Protein AF-A0A956VXS8-F1 (afdb_monomer_lite)

Foldseek 3Di:
DDDDDDPDDPPFDWDDDPNFIKGFDPPQPDDPVLLNVLVVQLVVLVVVCVVPVCSCVVCVVSPVVSVVNNVRMDTDDPPDDDDDPVVVVVVVVVVVVVVVVVVVVVVVVVVVVVVVDDPVVVVVVVVVVVVVVVVVVVVVVVVVVVVVD

pLDDT: mean 85.08, std 15.89, range [29.58, 97.88]

Sequence (149 aa):
MEPRPRSVGIRGRVQTDDGLMWKRRRSATATAEEFVDARTLFIQIHRDAEWNPWVLDDRAPEIERAMAVMRQWQRAEPGFHLRQLDEVTAEWAQEDEARAAQIAEERQARERRKADYDPGLEQSRLVLLELEGWLAMEQFQRQGLVDET

Secondary structure (DSSP, 8-state):
-PPPP------PPEEEETTEEEEE-TT--S-HHHHHHHHHHHHHHHHHHHH-TTHHHHTHHHHHHHHHHHTTEEE--TT--PPPHHHHHHHHHHHHHHHHHHHHHHHHHHHHHHHT--HHHHHHHHHHHHHHHHHHHHHHHHHHHHHT-

Structure (mmCIF, N/CA/C/O backbone):
data_AF-A0A956VXS8-F1
#
_entry.id   AF-A0A956VXS8-F1
#
loop_
_atom_site.group_PDB
_atom_site.id
_atom_site.type_symbol
_atom_site.label_atom_id
_atom_site.label_alt_id
_atom_site.label_comp_id
_atom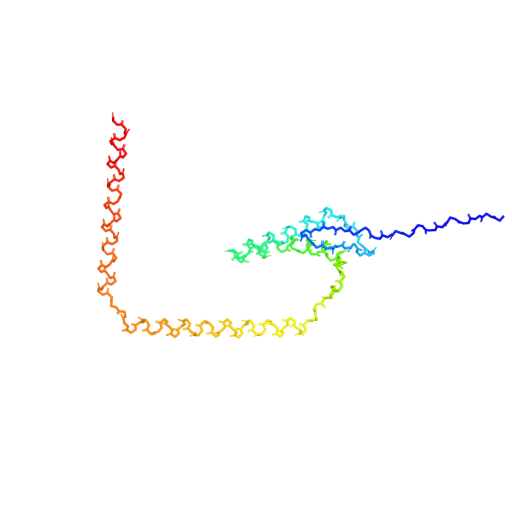_site.label_asym_id
_atom_site.label_entity_id
_atom_site.label_seq_id
_atom_site.pdbx_PDB_ins_code
_atom_site.Cartn_x
_atom_site.Cartn_y
_atom_site.Cartn_z
_atom_site.occupancy
_atom_site.B_iso_or_equiv
_atom_site.auth_seq_id
_atom_site.auth_comp_id
_atom_site.auth_asym_id
_atom_site.auth_atom_id
_atom_site.pdbx_PDB_model_num
ATOM 1 N N . MET A 1 1 ? 40.294 -0.311 -54.512 1.00 38.12 1 MET A N 1
ATOM 2 C CA . MET A 1 1 ? 40.333 -0.785 -53.112 1.00 38.12 1 MET A CA 1
ATOM 3 C C . MET A 1 1 ? 39.499 0.202 -52.306 1.00 38.12 1 MET A C 1
ATOM 5 O O . MET A 1 1 ? 40.021 1.196 -51.826 1.00 38.12 1 MET A O 1
ATOM 9 N N . GLU A 1 2 ? 38.178 0.025 -52.313 1.00 29.58 2 GLU A N 1
ATOM 10 C CA . GLU A 1 2 ? 37.249 0.946 -51.647 1.00 29.58 2 GLU A CA 1
ATOM 11 C C . GLU A 1 2 ? 37.179 0.632 -50.145 1.00 29.58 2 GLU A C 1
ATOM 13 O O . GLU A 1 2 ? 37.033 -0.540 -49.774 1.00 29.58 2 GLU A O 1
ATOM 18 N N . PRO A 1 3 ? 37.295 1.633 -49.256 1.00 38.34 3 PRO A N 1
ATOM 19 C CA . PRO A 1 3 ? 37.156 1.404 -47.828 1.00 38.34 3 PRO A CA 1
ATOM 20 C C . PRO A 1 3 ? 35.683 1.161 -47.473 1.00 38.34 3 PRO A C 1
ATOM 22 O O . PRO A 1 3 ? 34.820 2.012 -47.678 1.00 38.34 3 PRO A O 1
ATOM 25 N N . ARG A 1 4 ? 35.407 -0.021 -46.910 1.00 32.66 4 ARG A N 1
ATOM 26 C CA . ARG A 1 4 ? 34.095 -0.404 -46.369 1.00 32.66 4 ARG A CA 1
ATOM 27 C C . ARG A 1 4 ? 33.650 0.578 -45.270 1.00 32.66 4 ARG A C 1
ATOM 29 O O . ARG A 1 4 ? 34.477 0.941 -44.426 1.00 32.66 4 ARG A O 1
ATOM 36 N N . PRO A 1 5 ? 32.360 0.954 -45.203 1.00 37.44 5 PRO A N 1
ATOM 37 C CA . PRO A 1 5 ? 31.852 1.786 -44.121 1.00 37.44 5 PRO A CA 1
ATOM 38 C C . PRO A 1 5 ? 31.946 1.032 -42.790 1.00 37.44 5 PRO A C 1
ATOM 40 O O . PRO A 1 5 ? 31.468 -0.095 -42.649 1.00 37.44 5 PRO A O 1
ATOM 43 N N . ARG A 1 6 ? 32.589 1.666 -41.805 1.00 33.50 6 ARG A N 1
ATOM 44 C CA . ARG A 1 6 ? 32.644 1.191 -40.420 1.00 33.50 6 ARG A CA 1
ATOM 45 C C . ARG A 1 6 ? 31.220 1.166 -39.869 1.00 33.50 6 ARG A C 1
ATOM 47 O O . ARG A 1 6 ? 30.593 2.211 -39.718 1.00 33.50 6 ARG A O 1
ATOM 54 N N . SER A 1 7 ? 30.720 -0.029 -39.575 1.00 34.91 7 SER A N 1
ATOM 55 C CA . SER A 1 7 ? 29.448 -0.240 -38.890 1.00 34.91 7 SER A CA 1
ATOM 56 C C . SER A 1 7 ? 29.424 0.535 -37.570 1.00 34.91 7 SER A C 1
ATOM 58 O O . SER A 1 7 ? 30.252 0.311 -36.685 1.00 34.91 7 SER A O 1
ATOM 60 N N . VAL A 1 8 ? 28.467 1.454 -37.468 1.00 37.66 8 VAL A N 1
ATOM 61 C CA . VAL A 1 8 ? 28.154 2.279 -36.301 1.00 37.66 8 VAL A CA 1
ATOM 62 C C . VAL A 1 8 ? 27.782 1.375 -35.125 1.00 37.66 8 VAL A C 1
ATOM 64 O O . VAL A 1 8 ? 26.738 0.727 -35.124 1.00 37.66 8 VAL A O 1
ATOM 67 N N . GLY A 1 9 ? 28.635 1.329 -34.102 1.00 34.69 9 GLY A N 1
ATOM 68 C CA . GLY A 1 9 ? 28.290 0.730 -32.818 1.00 34.69 9 GLY A CA 1
ATOM 69 C C . GLY A 1 9 ? 27.323 1.644 -32.072 1.00 34.69 9 GLY A C 1
ATOM 70 O O . GLY A 1 9 ? 27.747 2.624 -31.463 1.00 34.69 9 GLY A O 1
ATOM 71 N N . ILE A 1 10 ? 26.027 1.335 -32.111 1.00 41.00 10 ILE A N 1
ATOM 72 C CA . ILE A 1 10 ? 25.012 1.996 -31.285 1.00 41.00 10 ILE A CA 1
ATOM 73 C C . ILE A 1 10 ? 25.337 1.682 -29.815 1.00 41.00 10 ILE A C 1
ATOM 75 O O . ILE A 1 10 ? 24.987 0.622 -29.293 1.00 41.00 10 ILE A O 1
ATOM 79 N N . ARG A 1 11 ? 26.035 2.592 -29.122 1.00 46.47 11 ARG A N 1
ATOM 80 C CA . ARG A 1 11 ? 26.052 2.616 -27.653 1.00 46.47 11 ARG A CA 1
ATOM 81 C C . ARG A 1 11 ? 24.600 2.801 -27.212 1.00 46.47 11 ARG A C 1
ATOM 83 O O . ARG A 1 11 ? 24.036 3.871 -27.409 1.00 46.47 11 ARG A O 1
ATOM 90 N N . GLY A 1 12 ? 23.980 1.738 -26.692 1.00 56.16 12 GLY A N 1
ATOM 91 C CA . GLY A 1 12 ? 22.590 1.768 -26.232 1.00 56.16 12 GLY A CA 1
ATOM 92 C C . GLY A 1 12 ? 22.374 2.931 -25.266 1.00 56.16 12 GLY A C 1
ATOM 93 O O . GLY A 1 12 ? 23.052 2.998 -24.241 1.00 56.16 12 GLY A O 1
ATOM 94 N N . ARG A 1 13 ? 21.484 3.855 -25.642 1.00 65.81 13 ARG A N 1
ATOM 95 C CA . ARG A 1 13 ? 21.158 5.074 -24.897 1.00 65.81 13 ARG A CA 1
ATOM 96 C C . ARG A 1 13 ? 20.628 4.670 -23.515 1.00 65.81 13 ARG A C 1
ATOM 98 O O . AR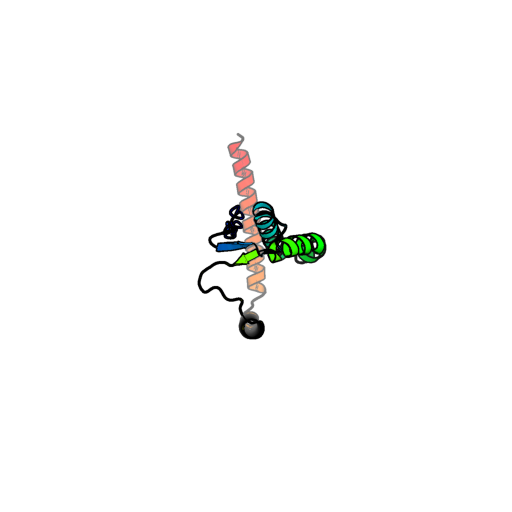G A 1 13 ? 19.670 3.904 -23.433 1.00 65.81 13 ARG A O 1
ATOM 105 N N . VAL A 1 14 ? 21.312 5.109 -22.461 1.00 75.56 14 VAL A N 1
ATOM 106 C CA . VAL A 1 14 ? 20.865 4.948 -21.070 1.00 75.56 14 VAL A CA 1
ATOM 107 C C . VAL A 1 14 ? 19.818 6.027 -20.805 1.00 75.56 14 VAL A C 1
ATOM 109 O O . VAL A 1 14 ? 20.019 7.173 -21.201 1.00 75.56 14 VAL A O 1
ATOM 112 N N . GLN A 1 15 ? 18.704 5.641 -20.196 1.00 78.88 15 GLN A N 1
ATOM 113 C CA . GLN A 1 15 ? 17.600 6.508 -19.797 1.00 78.88 15 GLN A CA 1
ATOM 114 C C . GLN A 1 15 ? 17.564 6.573 -18.269 1.00 78.88 15 GLN A C 1
ATOM 116 O O . GLN A 1 15 ? 17.773 5.552 -17.616 1.00 78.88 15 GLN A O 1
ATOM 121 N N . THR A 1 16 ? 17.277 7.746 -17.712 1.00 81.44 16 THR A N 1
ATOM 122 C CA . THR A 1 16 ? 17.007 7.898 -16.277 1.00 81.44 16 THR A CA 1
ATOM 123 C C . THR A 1 16 ? 15.502 7.996 -16.068 1.00 81.44 16 THR A C 1
ATOM 125 O O . THR A 1 16 ? 14.842 8.757 -16.775 1.00 81.44 16 THR A O 1
ATOM 128 N N . ASP A 1 17 ? 14.980 7.227 -15.120 1.00 81.31 17 ASP A N 1
ATOM 129 C CA . ASP A 1 17 ? 13.590 7.280 -14.665 1.00 81.31 17 ASP A CA 1
ATOM 130 C C . ASP A 1 17 ? 13.576 7.080 -13.147 1.00 81.31 17 ASP A C 1
ATOM 132 O O . ASP A 1 17 ? 14.188 6.128 -12.661 1.00 81.31 17 ASP A O 1
ATOM 136 N N . ASP A 1 18 ? 12.922 7.984 -12.410 1.00 79.06 18 ASP A N 1
ATOM 137 C CA . ASP A 1 18 ? 12.747 7.883 -10.950 1.00 79.06 18 ASP A CA 1
ATOM 138 C C . ASP A 1 18 ? 14.072 7.708 -10.169 1.00 79.06 18 ASP A C 1
ATOM 140 O O . ASP A 1 18 ? 14.204 6.893 -9.260 1.00 79.06 18 ASP A O 1
ATOM 144 N N . GLY A 1 19 ? 15.119 8.422 -10.600 1.00 81.31 19 GLY A N 1
ATOM 145 C CA . GLY A 1 19 ? 16.469 8.330 -10.025 1.00 81.31 19 GLY A CA 1
ATOM 146 C C . GLY A 1 19 ? 17.265 7.077 -10.418 1.00 81.31 19 GLY A C 1
ATOM 147 O O . GLY A 1 19 ? 18.449 6.991 -10.099 1.00 81.31 19 GLY A O 1
ATOM 148 N N . LEU A 1 20 ? 16.661 6.144 -11.156 1.00 84.94 20 LEU A N 1
ATOM 149 C CA . LEU A 1 20 ? 17.270 4.882 -11.569 1.00 84.94 20 LEU A CA 1
ATOM 150 C C . LEU A 1 20 ? 17.774 4.949 -13.011 1.00 84.94 20 LEU A C 1
ATOM 152 O O . LEU A 1 20 ? 17.167 5.581 -13.881 1.00 84.94 20 LEU A O 1
ATOM 156 N N . MET A 1 21 ? 18.869 4.239 -13.291 1.00 87.38 21 MET A N 1
ATOM 157 C CA . MET A 1 21 ? 19.411 4.121 -14.647 1.00 87.38 21 MET A CA 1
ATOM 158 C C . MET A 1 21 ? 18.896 2.866 -15.346 1.00 87.38 21 MET A C 1
ATOM 160 O O . MET A 1 21 ? 19.060 1.747 -14.857 1.00 87.38 21 MET A O 1
ATOM 164 N N . TRP A 1 22 ? 18.367 3.047 -16.550 1.00 88.19 22 TRP A N 1
ATOM 165 C CA . TRP A 1 22 ? 17.795 1.995 -17.377 1.00 88.19 22 TRP A CA 1
ATOM 166 C C . TRP A 1 22 ? 18.455 1.945 -18.745 1.00 88.19 22 TRP A C 1
ATOM 168 O O . TRP A 1 22 ? 18.800 2.956 -19.354 1.00 88.19 22 TRP A O 1
ATOM 178 N N . LYS A 1 23 ? 18.615 0.738 -19.272 1.00 90.12 23 LYS A N 1
ATOM 179 C CA . LYS A 1 23 ? 19.142 0.496 -20.608 1.00 90.12 23 LYS A CA 1
ATOM 180 C C . LYS A 1 23 ? 18.222 -0.449 -21.354 1.00 90.12 23 LYS A C 1
ATOM 182 O O . LYS A 1 23 ? 17.805 -1.480 -20.829 1.00 90.12 23 LYS A O 1
ATOM 187 N N . ARG A 1 24 ? 17.960 -0.123 -22.616 1.00 90.88 24 ARG A N 1
ATOM 188 C CA . ARG A 1 24 ? 17.239 -1.011 -23.531 1.00 90.88 24 ARG A CA 1
ATOM 189 C C . ARG A 1 24 ? 18.020 -2.295 -23.755 1.00 90.88 24 ARG A C 1
ATOM 191 O O . ARG A 1 24 ? 19.226 -2.263 -24.028 1.00 90.88 24 ARG A O 1
ATOM 198 N N . ARG A 1 25 ? 17.324 -3.428 -23.705 1.00 88.81 25 ARG A N 1
ATOM 199 C CA . ARG A 1 25 ? 17.854 -4.695 -24.210 1.00 88.81 25 ARG A CA 1
ATOM 200 C C . ARG A 1 25 ? 18.004 -4.610 -25.728 1.00 88.81 25 ARG A C 1
ATOM 202 O O . ARG A 1 25 ? 17.338 -3.825 -26.397 1.00 88.81 25 ARG A O 1
ATOM 209 N N . ARG A 1 26 ? 18.885 -5.438 -26.293 1.00 83.50 26 ARG A N 1
ATOM 210 C CA . ARG A 1 26 ? 19.176 -5.421 -27.740 1.00 83.50 26 ARG A CA 1
ATOM 211 C C . ARG A 1 26 ? 17.957 -5.747 -28.610 1.00 83.50 26 ARG A C 1
ATOM 213 O O . ARG A 1 26 ? 17.891 -5.273 -29.733 1.00 83.50 26 ARG A O 1
ATOM 220 N N . SER A 1 27 ? 17.013 -6.526 -28.087 1.00 84.75 27 SER A N 1
ATOM 221 C CA . SER A 1 27 ? 15.767 -6.916 -28.756 1.00 84.75 27 SER A CA 1
ATOM 222 C C . SER A 1 27 ? 14.575 -6.012 -28.417 1.00 84.75 27 SER A C 1
ATOM 224 O O . SER A 1 27 ? 13.446 -6.361 -28.742 1.00 84.75 27 SER A O 1
ATOM 226 N N . ALA A 1 28 ? 14.793 -4.892 -27.720 1.00 87.12 28 ALA A N 1
ATOM 227 C CA . ALA A 1 28 ? 13.715 -4.010 -27.289 1.00 87.12 28 ALA A CA 1
ATOM 228 C C . ALA A 1 28 ? 13.108 -3.254 -28.475 1.00 87.12 28 ALA A C 1
ATOM 230 O O . ALA A 1 28 ? 13.803 -2.472 -29.128 1.00 87.12 28 ALA A O 1
ATOM 231 N N . THR A 1 29 ? 11.811 -3.416 -28.702 1.00 89.81 29 THR A N 1
ATOM 232 C CA . THR A 1 29 ? 11.036 -2.646 -29.681 1.00 89.81 29 THR A CA 1
ATOM 233 C C . THR A 1 29 ? 10.437 -1.382 -29.068 1.00 89.81 29 THR A C 1
ATOM 235 O O . THR A 1 29 ? 10.326 -0.382 -29.769 1.00 89.81 29 THR A O 1
ATOM 238 N N . ALA A 1 30 ? 10.144 -1.394 -27.766 1.00 87.62 30 ALA A N 1
ATOM 239 C CA . ALA A 1 30 ? 9.518 -0.290 -27.053 1.00 87.62 30 ALA A CA 1
ATOM 240 C C . ALA A 1 30 ? 10.441 0.928 -26.888 1.00 87.62 30 ALA A C 1
ATOM 242 O O . ALA A 1 30 ? 1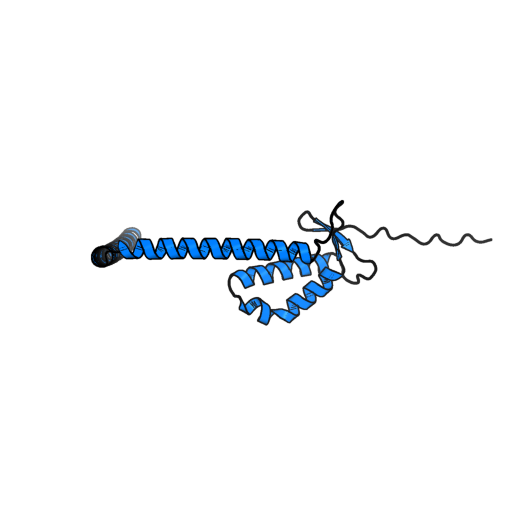1.662 0.807 -26.697 1.00 87.62 30 ALA A O 1
ATOM 243 N N . THR A 1 31 ? 9.842 2.110 -26.957 1.00 90.44 31 THR A N 1
ATOM 244 C CA . THR A 1 31 ? 10.480 3.410 -26.753 1.00 90.44 31 THR A CA 1
ATOM 245 C C . THR A 1 31 ? 10.676 3.719 -25.264 1.00 90.44 31 THR A C 1
ATOM 247 O O . THR A 1 31 ? 10.226 2.983 -24.388 1.00 90.44 31 THR A O 1
ATOM 250 N N . ALA A 1 32 ? 11.436 4.781 -24.971 1.00 87.56 32 ALA A N 1
ATOM 251 C CA . ALA A 1 32 ? 11.678 5.220 -23.593 1.00 87.56 32 ALA A CA 1
ATOM 252 C C . ALA A 1 32 ? 10.409 5.768 -22.930 1.00 87.56 32 ALA A C 1
ATOM 254 O O . ALA A 1 32 ? 10.199 5.529 -21.749 1.00 87.56 32 ALA A O 1
ATOM 255 N N . GLU A 1 33 ? 9.575 6.464 -23.699 1.00 90.19 33 GLU A N 1
ATOM 256 C CA . GLU A 1 33 ? 8.290 7.003 -23.248 1.00 90.19 33 GLU A CA 1
ATOM 257 C C . GLU A 1 33 ? 7.327 5.865 -22.899 1.00 90.19 33 GLU A C 1
ATOM 259 O O . GLU A 1 33 ? 6.869 5.784 -21.767 1.00 90.19 33 GLU A O 1
ATOM 264 N N . GLU A 1 34 ? 7.181 4.880 -23.794 1.00 92.00 34 GLU A N 1
ATOM 265 C CA . GLU A 1 34 ? 6.370 3.680 -23.536 1.00 92.00 34 GLU A CA 1
ATOM 266 C C . GLU A 1 34 ? 6.831 2.912 -22.288 1.00 92.00 34 GLU A C 1
ATOM 268 O O . GLU A 1 34 ? 6.018 2.308 -21.592 1.00 92.00 34 GLU A O 1
ATOM 273 N N . PHE A 1 35 ? 8.136 2.914 -21.991 1.00 91.81 35 PHE A N 1
ATOM 274 C CA . PHE A 1 35 ? 8.663 2.306 -20.770 1.00 91.81 35 PHE A CA 1
ATOM 275 C C . PHE A 1 35 ? 8.265 3.065 -19.507 1.00 91.81 35 PHE A C 1
ATOM 277 O O . PHE A 1 35 ? 7.854 2.427 -18.536 1.00 91.81 35 PHE A O 1
ATOM 284 N N . VAL A 1 36 ? 8.392 4.394 -19.518 1.00 92.31 36 VAL A N 1
ATOM 285 C CA . VAL A 1 36 ? 7.987 5.244 -18.392 1.00 92.31 36 VAL A CA 1
ATOM 286 C C . VAL A 1 36 ? 6.487 5.093 -18.159 1.00 92.31 36 VAL A C 1
ATOM 288 O O . VAL A 1 36 ? 6.089 4.752 -17.049 1.00 92.31 36 VAL A O 1
ATOM 291 N N . ASP A 1 37 ? 5.674 5.195 -19.210 1.00 93.69 37 ASP A N 1
ATOM 292 C CA . ASP A 1 37 ? 4.220 5.043 -19.123 1.00 93.69 37 ASP A CA 1
ATOM 293 C C . ASP A 1 37 ? 3.820 3.668 -18.582 1.00 93.69 37 ASP A C 1
ATOM 295 O O . ASP A 1 37 ? 2.990 3.565 -17.676 1.00 93.69 37 ASP A O 1
ATOM 299 N N . ALA A 1 38 ? 4.446 2.596 -19.082 1.00 94.00 38 ALA A N 1
ATOM 300 C CA . ALA A 1 38 ? 4.208 1.243 -18.591 1.00 94.00 38 ALA A CA 1
ATOM 301 C C . ALA A 1 38 ? 4.567 1.098 -17.105 1.00 94.00 38 ALA A C 1
ATOM 303 O O . ALA A 1 38 ? 3.809 0.492 -16.348 1.00 94.00 38 ALA A O 1
ATOM 304 N N . ARG A 1 39 ? 5.703 1.658 -16.668 1.00 93.44 39 ARG A N 1
ATOM 305 C CA . ARG A 1 39 ? 6.131 1.592 -15.266 1.00 93.44 39 ARG A CA 1
ATOM 306 C C . ARG A 1 39 ? 5.215 2.416 -14.361 1.00 93.44 39 ARG A C 1
ATOM 308 O O . ARG A 1 39 ? 4.822 1.920 -13.306 1.00 93.44 39 ARG A O 1
ATOM 315 N N . THR A 1 40 ? 4.829 3.620 -14.774 1.00 95.06 40 THR A N 1
ATOM 316 C CA . THR A 1 40 ? 3.870 4.465 -14.051 1.00 95.06 40 THR A CA 1
ATOM 317 C C . THR A 1 40 ? 2.520 3.771 -13.913 1.00 95.06 40 THR A C 1
ATOM 319 O O . THR A 1 40 ? 1.980 3.705 -12.810 1.00 95.06 40 THR A O 1
ATOM 322 N N . LEU A 1 41 ? 2.005 3.185 -14.998 1.00 95.38 41 LEU A N 1
ATOM 323 C CA . LEU A 1 41 ? 0.759 2.421 -14.985 1.00 95.38 41 LEU A CA 1
ATOM 324 C C . LEU A 1 41 ? 0.839 1.225 -14.030 1.00 95.38 41 LEU A C 1
ATOM 326 O O . LEU A 1 41 ? -0.068 1.016 -13.228 1.00 95.38 41 LEU A O 1
ATOM 330 N N . PHE A 1 42 ? 1.935 0.464 -14.085 1.00 95.25 42 PHE A N 1
ATOM 331 C CA . PHE A 1 42 ? 2.153 -0.688 -13.214 1.00 95.25 42 PHE A CA 1
ATOM 332 C C . PHE A 1 42 ? 2.149 -0.291 -11.730 1.00 95.25 42 PHE A C 1
ATOM 334 O O . PHE A 1 42 ? 1.471 -0.938 -10.931 1.00 95.25 42 PHE A O 1
ATOM 341 N N . ILE A 1 43 ? 2.860 0.783 -11.367 1.00 93.69 43 ILE A N 1
ATOM 342 C CA . ILE A 1 43 ? 2.903 1.306 -9.991 1.00 93.69 43 ILE A CA 1
ATOM 343 C C . ILE A 1 43 ? 1.514 1.777 -9.549 1.00 93.69 43 ILE A C 1
ATOM 345 O O . ILE A 1 43 ? 1.086 1.445 -8.447 1.00 93.69 43 ILE A O 1
ATOM 349 N N . GLN A 1 44 ? 0.796 2.508 -10.406 1.00 95.06 44 GLN A N 1
ATOM 350 C CA . GLN A 1 44 ? -0.539 3.008 -10.082 1.00 95.06 44 GLN A CA 1
ATOM 351 C C . GLN A 1 44 ? -1.523 1.864 -9.816 1.00 95.06 44 GLN A C 1
ATOM 353 O O . GLN A 1 44 ? -2.227 1.900 -8.815 1.00 95.06 44 GLN A O 1
ATOM 358 N N . ILE A 1 45 ? -1.526 0.824 -10.658 1.00 94.25 45 ILE A N 1
ATOM 359 C CA . ILE A 1 45 ? -2.397 -0.347 -10.476 1.00 94.25 45 ILE A CA 1
ATOM 360 C C . ILE A 1 45 ? -2.132 -1.029 -9.130 1.00 94.25 45 ILE A C 1
ATOM 362 O O . ILE A 1 45 ? -3.076 -1.359 -8.418 1.00 94.25 45 ILE A O 1
ATOM 366 N N . HIS A 1 46 ? -0.862 -1.217 -8.760 1.00 93.31 46 HIS A N 1
ATOM 367 C CA . HIS A 1 46 ? -0.519 -1.853 -7.484 1.00 93.31 46 HIS A CA 1
ATOM 368 C C . HIS A 1 46 ? -0.876 -0.970 -6.288 1.00 93.31 46 HIS A C 1
ATOM 370 O O . HIS A 1 46 ? -1.349 -1.486 -5.282 1.00 93.31 46 HIS A O 1
ATOM 376 N N . ARG A 1 47 ? -0.724 0.352 -6.411 1.00 93.44 47 ARG A N 1
ATOM 377 C CA . ARG A 1 47 ? -1.162 1.304 -5.386 1.00 93.44 47 ARG A CA 1
ATOM 378 C C . ARG A 1 47 ? -2.680 1.290 -5.201 1.00 93.44 47 ARG A C 1
ATOM 380 O O . ARG A 1 47 ? -3.159 1.319 -4.074 1.00 93.44 47 ARG A O 1
ATOM 387 N N . ASP A 1 48 ? -3.441 1.230 -6.289 1.00 92.88 48 ASP A N 1
ATOM 388 C CA . ASP A 1 48 ? -4.902 1.119 -6.227 1.00 92.88 48 ASP A CA 1
ATOM 389 C C . ASP A 1 48 ? -5.322 -0.218 -5.583 1.00 92.88 48 ASP A C 1
ATOM 391 O O . ASP A 1 48 ? -6.284 -0.274 -4.811 1.00 92.88 48 ASP A O 1
ATOM 395 N N . ALA A 1 49 ? -4.556 -1.283 -5.843 1.00 93.38 49 ALA A N 1
ATOM 396 C CA . ALA A 1 49 ? -4.775 -2.603 -5.264 1.00 93.38 49 ALA A CA 1
ATOM 397 C C . ALA A 1 49 ? -4.522 -2.680 -3.747 1.00 93.38 49 ALA A C 1
ATOM 399 O O . ALA A 1 49 ? -5.076 -3.566 -3.098 1.00 93.38 49 ALA A O 1
ATOM 400 N N . GLU A 1 50 ? -3.754 -1.748 -3.164 1.00 91.56 50 GLU A N 1
ATOM 401 C CA . GLU A 1 50 ? -3.581 -1.658 -1.703 1.00 91.56 50 GLU A CA 1
ATOM 402 C C . GLU A 1 50 ? -4.918 -1.422 -0.985 1.00 91.56 50 GLU A C 1
ATOM 404 O O . GLU A 1 50 ? -5.120 -1.912 0.125 1.00 91.56 50 GLU A O 1
ATOM 409 N N . TRP A 1 51 ? -5.842 -0.697 -1.626 1.00 89.12 51 TRP A N 1
ATOM 410 C CA . TRP A 1 51 ? -7.154 -0.364 -1.065 1.00 89.12 51 TRP A CA 1
ATOM 411 C C . TRP A 1 51 ? -8.285 -1.237 -1.612 1.00 89.12 51 TRP A C 1
ATOM 413 O O . TRP A 1 51 ? -9.257 -1.490 -0.900 1.00 89.12 51 TRP A O 1
ATOM 423 N N . ASN A 1 52 ? -8.178 -1.700 -2.861 1.00 92.12 52 ASN A N 1
ATOM 424 C CA . ASN A 1 52 ? -9.155 -2.588 -3.483 1.00 92.12 52 ASN A CA 1
ATOM 425 C C . ASN A 1 52 ? -8.461 -3.800 -4.136 1.00 92.12 52 ASN A C 1
ATOM 427 O O . ASN A 1 52 ? -7.974 -3.684 -5.262 1.00 92.12 52 ASN A O 1
ATOM 431 N N . PRO A 1 53 ? -8.469 -4.983 -3.496 1.00 88.81 53 PRO A N 1
ATOM 432 C CA . PRO A 1 53 ? -7.702 -6.136 -3.969 1.00 88.81 53 PRO A CA 1
ATOM 433 C C . PRO A 1 53 ? -8.142 -6.652 -5.349 1.00 88.81 53 PRO A C 1
ATOM 435 O O . PRO A 1 53 ? -7.336 -7.242 -6.063 1.00 88.81 53 PRO A O 1
ATOM 438 N N . TRP A 1 54 ? -9.386 -6.391 -5.764 1.00 95.62 54 TRP A N 1
ATOM 439 C CA . TRP A 1 54 ? -9.934 -6.847 -7.048 1.00 95.62 54 TRP A CA 1
ATOM 440 C C . TRP A 1 54 ? -9.370 -6.095 -8.259 1.00 95.62 54 TRP A C 1
ATOM 442 O O . TRP A 1 54 ? -9.469 -6.573 -9.386 1.00 95.62 54 TRP A O 1
ATOM 452 N N . VAL A 1 55 ? -8.722 -4.945 -8.037 1.00 94.25 55 VAL A N 1
ATOM 453 C CA . VAL A 1 55 ? -8.121 -4.133 -9.107 1.00 94.25 55 VAL A CA 1
ATOM 454 C C . VAL A 1 55 ? -7.079 -4.924 -9.903 1.00 94.25 55 VAL A C 1
ATOM 456 O O . VAL A 1 55 ? -6.933 -4.696 -11.103 1.00 94.25 55 VAL A O 1
ATOM 459 N N . LEU A 1 56 ? -6.367 -5.859 -9.264 1.00 92.75 56 LEU A N 1
ATOM 460 C CA . LEU A 1 56 ? -5.371 -6.688 -9.948 1.00 92.75 56 LEU A CA 1
ATOM 461 C C . LEU A 1 56 ? -6.010 -7.624 -10.974 1.00 92.75 56 LEU A C 1
ATOM 463 O O . LEU A 1 56 ? -5.484 -7.752 -12.078 1.00 92.75 56 LEU A O 1
ATOM 467 N N . ASP A 1 57 ? -7.145 -8.230 -10.629 1.00 94.56 57 ASP A N 1
ATOM 468 C CA . ASP A 1 57 ? -7.863 -9.152 -11.509 1.00 94.56 57 ASP A CA 1
ATOM 469 C C . ASP A 1 57 ? -8.543 -8.385 -12.648 1.00 94.56 57 ASP A C 1
ATOM 471 O O . ASP A 1 57 ? -8.371 -8.723 -13.822 1.00 94.56 57 ASP A O 1
ATOM 475 N N . ASP A 1 58 ? -9.233 -7.291 -12.315 1.00 96.38 58 ASP A N 1
ATOM 476 C CA . ASP A 1 58 ? -9.940 -6.449 -13.286 1.00 96.38 58 ASP A CA 1
ATOM 477 C C . ASP A 1 58 ? -8.985 -5.845 -14.327 1.00 96.38 58 ASP A C 1
ATOM 479 O O . ASP A 1 58 ? -9.337 -5.681 -15.499 1.00 96.38 58 ASP A O 1
ATOM 483 N N . ARG A 1 59 ? -7.753 -5.525 -13.909 1.00 96.50 59 ARG A N 1
ATOM 484 C CA . ARG A 1 59 ? -6.734 -4.879 -14.749 1.00 96.50 59 ARG A CA 1
ATOM 485 C C . ARG A 1 59 ? -5.598 -5.818 -15.150 1.00 96.50 59 ARG A C 1
ATOM 487 O O . ARG A 1 59 ? -4.586 -5.348 -15.679 1.00 96.50 59 ARG A O 1
ATOM 494 N N . ALA A 1 60 ? -5.755 -7.133 -14.989 1.00 95.12 60 ALA A N 1
ATOM 495 C CA . ALA A 1 60 ? -4.732 -8.117 -15.349 1.00 95.12 60 ALA A CA 1
ATOM 496 C C . ALA A 1 60 ? -4.170 -7.933 -16.781 1.00 95.12 60 ALA A C 1
ATOM 498 O O . ALA A 1 60 ? -2.945 -7.911 -16.939 1.00 95.12 60 ALA A O 1
ATOM 499 N N . PRO A 1 61 ? -4.987 -7.664 -17.827 1.00 96.62 61 PRO A N 1
ATOM 500 C CA . PRO A 1 61 ? -4.465 -7.436 -19.179 1.00 96.62 61 PRO A CA 1
ATOM 501 C C . PRO A 1 61 ? -3.600 -6.174 -19.319 1.00 96.62 61 PRO A C 1
ATOM 503 O O . PRO A 1 61 ? -2.786 -6.061 -20.238 1.00 96.62 61 PRO A O 1
ATOM 506 N N . GLU A 1 62 ? -3.803 -5.165 -18.475 1.00 96.19 62 GLU A N 1
ATOM 507 C CA . GLU A 1 62 ? -2.991 -3.942 -18.457 1.00 96.19 62 GLU A CA 1
ATOM 508 C C . GLU A 1 62 ? -1.653 -4.191 -17.767 1.00 96.19 62 GLU A C 1
ATOM 510 O O . GLU A 1 62 ? -0.615 -3.775 -18.285 1.00 96.19 62 GLU A O 1
ATOM 515 N N . ILE A 1 63 ? -1.671 -4.947 -16.665 1.00 94.88 63 ILE A N 1
ATOM 516 C CA . ILE A 1 63 ? -0.468 -5.396 -15.959 1.00 94.88 63 ILE A CA 1
ATOM 517 C C . ILE A 1 63 ? 0.418 -6.213 -16.901 1.00 94.88 63 ILE A C 1
ATOM 519 O O . ILE A 1 63 ? 1.604 -5.915 -17.043 1.00 94.88 63 ILE A O 1
ATOM 523 N N . GLU A 1 64 ? -0.143 -7.202 -17.601 1.00 96.06 64 GLU A N 1
ATOM 524 C CA . GLU A 1 64 ? 0.616 -8.047 -18.530 1.00 96.06 64 GLU A CA 1
ATOM 525 C C . GLU A 1 64 ? 1.279 -7.235 -19.649 1.00 96.06 64 GLU A C 1
ATOM 527 O O . GLU A 1 64 ? 2.459 -7.439 -19.960 1.00 96.06 64 GLU A O 1
ATOM 532 N N . ARG A 1 65 ? 0.552 -6.269 -20.227 1.00 95.06 65 ARG A N 1
ATOM 533 C CA . ARG A 1 65 ? 1.083 -5.367 -21.261 1.00 95.06 65 ARG A CA 1
ATOM 534 C C . ARG A 1 65 ? 2.198 -4.476 -20.720 1.00 95.06 65 ARG A C 1
ATOM 536 O O . ARG A 1 65 ? 3.259 -4.392 -21.343 1.00 95.06 65 ARG A O 1
ATOM 543 N N . ALA A 1 66 ? 1.996 -3.863 -19.555 1.00 94.38 66 ALA A N 1
ATOM 544 C CA . ALA A 1 66 ? 3.011 -3.045 -18.901 1.00 94.38 66 ALA A CA 1
ATOM 545 C C . ALA A 1 66 ? 4.278 -3.865 -18.600 1.00 94.38 66 ALA A C 1
ATOM 547 O O . ALA A 1 66 ? 5.391 -3.464 -18.949 1.00 94.38 66 ALA A O 1
ATOM 548 N N . MET A 1 67 ? 4.115 -5.077 -18.061 1.00 94.31 67 MET A N 1
ATOM 549 C CA . MET A 1 67 ? 5.218 -6.002 -17.800 1.00 94.31 67 MET A CA 1
ATOM 550 C C . MET A 1 67 ? 5.965 -6.396 -19.077 1.00 94.31 67 MET A C 1
ATOM 552 O O . MET A 1 67 ? 7.196 -6.476 -19.067 1.00 94.31 67 MET A O 1
ATOM 556 N N . ALA A 1 68 ? 5.257 -6.638 -20.182 1.00 94.25 68 ALA A N 1
ATOM 557 C CA . ALA A 1 68 ? 5.877 -6.980 -21.458 1.00 94.25 68 ALA A CA 1
ATOM 558 C C . ALA A 1 68 ? 6.784 -5.854 -21.977 1.00 94.25 68 ALA A C 1
ATOM 560 O O . ALA A 1 68 ? 7.879 -6.140 -22.466 1.00 94.25 68 ALA A O 1
ATOM 561 N N . VAL A 1 69 ? 6.375 -4.590 -21.823 1.00 93.44 69 VAL A N 1
ATOM 562 C CA . VAL A 1 69 ? 7.199 -3.418 -22.157 1.00 93.44 69 VAL A CA 1
ATOM 563 C C . VAL A 1 69 ? 8.382 -3.295 -21.196 1.00 93.44 69 VAL A C 1
ATOM 565 O O . VAL A 1 69 ? 9.530 -3.217 -21.639 1.00 93.44 69 VAL A O 1
ATOM 568 N N . MET A 1 70 ? 8.139 -3.364 -19.885 1.00 91.81 70 MET A N 1
ATOM 569 C CA . MET A 1 70 ? 9.182 -3.230 -18.861 1.00 91.81 70 MET A CA 1
ATOM 570 C C . MET A 1 70 ? 10.285 -4.292 -18.992 1.00 91.81 70 MET A C 1
ATOM 572 O O . MET A 1 70 ? 11.464 -3.982 -18.827 1.00 91.81 70 MET A O 1
ATOM 576 N N . ARG A 1 71 ? 9.943 -5.531 -19.377 1.00 91.69 71 ARG A N 1
ATOM 577 C CA . ARG A 1 71 ? 10.906 -6.629 -19.613 1.00 91.69 71 ARG A CA 1
ATOM 578 C C . ARG A 1 71 ? 11.890 -6.360 -20.755 1.00 91.69 71 ARG A C 1
ATOM 580 O O . ARG A 1 71 ? 12.931 -7.016 -20.829 1.00 91.69 71 ARG A O 1
ATOM 587 N N . GLN A 1 72 ? 11.594 -5.410 -21.640 1.00 92.25 72 GLN A N 1
ATOM 588 C CA . GLN A 1 72 ? 12.504 -4.997 -22.713 1.00 92.25 72 GLN A CA 1
ATOM 589 C C . GLN A 1 72 ? 13.625 -4.078 -22.212 1.00 92.25 72 GLN A C 1
ATOM 591 O O . GLN A 1 72 ? 14.585 -3.805 -22.938 1.00 92.25 72 GLN A O 1
ATOM 596 N N . TRP A 1 73 ? 13.540 -3.634 -20.963 1.00 91.12 73 TRP A N 1
ATOM 597 C CA . TRP A 1 73 ? 14.506 -2.766 -20.317 1.00 91.12 73 TRP A CA 1
ATOM 598 C C . TRP A 1 73 ? 15.217 -3.518 -19.193 1.00 91.12 73 TRP A C 1
ATOM 600 O O . TRP A 1 73 ? 14.784 -4.569 -18.719 1.00 91.12 73 TRP A O 1
ATOM 610 N N . GLN A 1 74 ? 16.394 -3.035 -18.820 1.00 89.62 74 GLN A N 1
ATOM 611 C CA . GLN A 1 74 ? 17.171 -3.576 -17.711 1.00 89.62 74 GLN A CA 1
ATOM 612 C C . GLN A 1 74 ? 17.839 -2.437 -16.955 1.00 89.62 74 GLN A C 1
ATOM 614 O O . GLN A 1 74 ? 18.194 -1.421 -17.557 1.00 89.62 74 GLN A O 1
ATOM 619 N N . ARG A 1 75 ? 18.049 -2.617 -15.652 1.00 87.69 75 ARG A N 1
ATOM 620 C CA . ARG A 1 75 ? 18.815 -1.657 -14.861 1.00 87.69 75 ARG A CA 1
ATOM 621 C C . ARG A 1 75 ? 20.264 -1.592 -15.337 1.00 87.69 75 ARG A C 1
ATOM 623 O O . ARG A 1 75 ? 20.856 -2.593 -15.744 1.00 87.69 75 ARG A O 1
ATOM 630 N N . ALA A 1 76 ? 20.796 -0.381 -15.330 1.00 87.38 76 ALA A N 1
ATOM 631 C CA . ALA A 1 76 ? 22.124 -0.032 -15.820 1.00 87.38 76 ALA A CA 1
ATOM 632 C C . ALA A 1 76 ? 23.012 0.585 -14.731 1.00 87.38 76 ALA A C 1
ATOM 634 O O . ALA A 1 76 ? 24.114 1.042 -15.033 1.00 87.38 76 ALA A O 1
ATOM 635 N N . GLU A 1 77 ? 22.538 0.604 -13.487 1.00 83.44 77 GLU A N 1
ATOM 636 C CA . GLU A 1 77 ? 23.300 1.076 -12.336 1.00 83.44 77 GLU A CA 1
ATOM 637 C C . GLU A 1 77 ? 24.557 0.215 -12.125 1.00 83.44 77 GLU A C 1
ATOM 639 O O . GLU A 1 77 ? 24.485 -1.019 -12.186 1.00 83.44 77 GLU A O 1
ATOM 644 N N . PRO A 1 78 ? 25.721 0.833 -11.863 1.00 75.38 78 PRO A N 1
ATOM 645 C CA . PRO A 1 78 ? 26.919 0.097 -11.480 1.00 75.38 78 PRO A CA 1
ATOM 646 C C . PRO A 1 78 ? 26.673 -0.742 -10.218 1.00 75.38 78 PRO A C 1
ATOM 648 O O . PRO A 1 78 ? 26.189 -0.228 -9.216 1.00 75.38 78 PRO A O 1
ATOM 651 N N . GLY A 1 79 ? 27.011 -2.034 -10.261 1.00 73.62 79 GLY A N 1
ATOM 652 C CA . GLY A 1 79 ? 26.843 -2.950 -9.123 1.00 73.62 79 GLY A CA 1
ATOM 653 C C . GLY A 1 79 ? 25.430 -3.516 -8.942 1.00 73.62 79 GLY A C 1
ATOM 654 O O . GLY A 1 79 ? 25.232 -4.369 -8.076 1.00 73.62 79 GLY A O 1
ATOM 655 N N . PHE A 1 80 ? 24.462 -3.114 -9.774 1.00 76.19 80 PHE A N 1
ATOM 656 C CA . PHE A 1 80 ? 23.135 -3.715 -9.740 1.00 76.19 80 PHE A CA 1
ATOM 657 C C . PHE A 1 80 ? 23.186 -5.173 -10.203 1.00 76.19 80 PHE A C 1
ATOM 659 O O . PHE A 1 80 ? 23.595 -5.483 -11.324 1.00 76.19 80 PHE A O 1
ATOM 666 N N . HIS A 1 81 ? 22.720 -6.059 -9.334 1.00 72.81 81 HIS A N 1
ATOM 667 C CA . HIS A 1 81 ? 22.494 -7.466 -9.609 1.00 72.81 81 HIS A CA 1
ATOM 668 C C . HIS A 1 81 ? 21.045 -7.791 -9.255 1.00 72.81 81 HIS A C 1
ATOM 670 O O . HIS A 1 81 ? 20.494 -7.278 -8.282 1.00 72.81 81 HIS A O 1
ATOM 676 N N . LEU A 1 82 ? 20.410 -8.622 -10.082 1.00 72.25 82 LEU A N 1
ATOM 677 C CA . LEU A 1 82 ? 19.125 -9.209 -9.723 1.00 72.25 82 LEU A CA 1
ATOM 678 C C . LEU A 1 82 ? 19.365 -10.114 -8.513 1.00 72.25 82 LEU A C 1
ATOM 680 O O . LEU A 1 82 ? 20.243 -10.976 -8.578 1.00 72.25 82 LEU A O 1
ATOM 684 N N . ARG A 1 83 ? 18.602 -9.901 -7.435 1.00 76.50 83 ARG A N 1
ATOM 685 C CA . ARG A 1 83 ? 18.585 -10.829 -6.298 1.00 76.50 83 ARG A CA 1
ATOM 686 C C . ARG A 1 83 ? 18.205 -12.217 -6.794 1.00 76.50 83 ARG A C 1
ATOM 688 O O . ARG A 1 83 ? 17.380 -12.347 -7.708 1.00 76.50 83 ARG A O 1
ATOM 695 N N . GLN A 1 84 ? 18.820 -13.240 -6.217 1.00 82.25 84 GLN A N 1
ATOM 696 C CA . GLN A 1 84 ? 18.436 -14.609 -6.532 1.00 82.25 84 GLN A CA 1
ATOM 697 C C . GLN A 1 84 ? 17.098 -14.938 -5.873 1.00 82.25 84 GLN A C 1
ATOM 699 O O . GLN A 1 84 ? 16.744 -14.367 -4.843 1.00 82.25 84 GLN A O 1
ATOM 704 N N . LEU A 1 85 ? 16.342 -15.856 -6.480 1.00 77.25 85 LEU A N 1
ATOM 705 C CA . LEU A 1 85 ? 15.026 -16.238 -5.969 1.00 77.25 85 LEU A CA 1
ATOM 706 C C . LEU A 1 85 ? 15.121 -16.744 -4.523 1.00 77.25 85 LEU A C 1
ATOM 708 O O . LEU A 1 85 ? 14.319 -16.337 -3.692 1.00 77.25 85 LEU A O 1
ATOM 712 N N . ASP A 1 86 ? 16.148 -17.539 -4.222 1.00 79.00 86 ASP A N 1
ATOM 713 C CA . ASP A 1 86 ? 16.369 -18.117 -2.895 1.00 79.00 86 ASP A CA 1
ATOM 714 C C . ASP A 1 86 ? 16.551 -17.035 -1.815 1.00 79.00 86 ASP A C 1
ATOM 716 O O . ASP A 1 86 ? 15.971 -17.128 -0.734 1.00 79.00 86 ASP A O 1
ATOM 720 N N . GLU A 1 87 ? 17.282 -15.961 -2.131 1.00 81.75 87 GLU A N 1
ATOM 721 C CA . GLU A 1 87 ? 17.493 -14.823 -1.225 1.00 81.75 87 GLU A CA 1
ATOM 722 C C . GLU A 1 87 ? 16.175 -14.099 -0.928 1.00 81.75 87 GLU A C 1
ATOM 724 O O . GLU A 1 87 ? 15.875 -13.803 0.226 1.00 81.75 87 GLU A O 1
ATOM 729 N N . VAL A 1 88 ? 15.364 -13.871 -1.966 1.00 81.69 88 VAL A N 1
ATOM 730 C CA . VAL A 1 88 ? 14.051 -13.220 -1.838 1.00 81.69 88 VAL A CA 1
ATOM 731 C C . VAL A 1 88 ? 13.085 -14.094 -1.039 1.00 81.69 88 VAL A C 1
ATOM 733 O O . VAL A 1 88 ? 12.369 -13.596 -0.176 1.00 81.69 88 VAL A O 1
ATOM 736 N N . THR A 1 89 ? 13.081 -15.410 -1.269 1.00 81.62 89 THR A N 1
ATOM 737 C CA . THR A 1 89 ? 12.214 -16.321 -0.509 1.00 81.62 89 THR A CA 1
ATOM 738 C C . THR A 1 89 ? 12.585 -16.399 0.968 1.00 81.62 89 THR A C 1
ATOM 740 O O . THR A 1 89 ? 11.695 -16.489 1.811 1.00 81.62 89 THR A O 1
ATOM 743 N N . ALA A 1 90 ? 13.879 -16.336 1.297 1.00 87.00 90 ALA A N 1
ATOM 744 C CA . ALA A 1 90 ? 14.336 -16.327 2.682 1.00 87.00 90 ALA A CA 1
ATOM 745 C C . ALA A 1 90 ? 13.924 -15.035 3.408 1.00 87.00 90 ALA A C 1
ATOM 747 O O . ALA A 1 90 ? 13.503 -15.091 4.559 1.00 87.00 90 ALA A O 1
ATOM 748 N N . GLU A 1 91 ? 14.007 -13.888 2.730 1.00 84.81 91 GLU A N 1
ATOM 749 C CA . GLU A 1 91 ? 13.551 -12.590 3.244 1.00 84.81 91 GLU A CA 1
ATOM 750 C C . GLU A 1 91 ? 12.039 -12.593 3.508 1.00 84.81 91 GLU A C 1
ATOM 752 O O . GLU A 1 91 ? 11.613 -12.271 4.614 1.00 84.81 91 GLU A O 1
ATOM 757 N N . TRP A 1 92 ? 11.227 -13.062 2.555 1.00 86.25 92 TRP A N 1
ATOM 758 C CA . TRP A 1 92 ? 9.777 -13.178 2.752 1.00 86.25 92 TRP A CA 1
ATOM 759 C C . TRP A 1 92 ? 9.403 -14.099 3.913 1.00 86.25 92 TRP A C 1
ATOM 761 O O . TRP A 1 92 ? 8.508 -13.770 4.686 1.00 86.25 92 TRP A O 1
ATOM 771 N N . ALA A 1 93 ? 10.109 -15.219 4.087 1.00 90.56 93 ALA A N 1
ATOM 772 C CA . ALA A 1 93 ? 9.875 -16.105 5.224 1.00 90.56 93 ALA A CA 1
ATOM 773 C C . ALA A 1 93 ? 10.146 -15.403 6.569 1.00 90.56 93 ALA A C 1
ATOM 775 O O . ALA A 1 93 ? 9.392 -15.596 7.522 1.00 90.56 93 ALA A O 1
ATOM 776 N N . GLN A 1 94 ? 11.185 -14.562 6.640 1.00 90.19 94 GLN A N 1
ATOM 777 C CA . GLN A 1 94 ? 11.483 -13.759 7.832 1.00 90.19 94 GLN A CA 1
ATOM 778 C C . GLN A 1 94 ? 10.417 -12.687 8.083 1.00 90.19 94 GLN A C 1
ATOM 780 O O . GLN A 1 94 ? 10.002 -12.486 9.225 1.00 90.19 94 GLN A O 1
ATOM 785 N N . GLU A 1 95 ? 9.953 -12.006 7.034 1.00 88.94 95 GLU A N 1
ATOM 786 C CA . GLU A 1 95 ? 8.882 -11.010 7.142 1.00 88.94 95 GLU A CA 1
ATOM 787 C C . GLU A 1 95 ? 7.562 -11.635 7.609 1.00 88.94 95 GLU A C 1
ATOM 789 O O . GLU A 1 95 ? 6.876 -11.065 8.462 1.00 88.94 95 GLU A O 1
ATOM 794 N N . ASP A 1 96 ? 7.217 -12.815 7.095 1.00 90.75 96 ASP A N 1
ATOM 795 C CA . ASP A 1 96 ? 6.018 -13.545 7.502 1.00 90.75 96 ASP A CA 1
ATOM 796 C C . ASP A 1 96 ? 6.101 -14.007 8.961 1.00 90.75 96 ASP A C 1
ATOM 798 O O . ASP A 1 96 ? 5.120 -13.881 9.699 1.00 90.75 96 ASP A O 1
ATOM 802 N N . GLU A 1 97 ? 7.267 -14.475 9.417 1.00 91.88 97 GLU A N 1
ATOM 803 C CA . GLU A 1 97 ? 7.489 -14.826 10.824 1.00 91.88 97 GLU A CA 1
ATOM 804 C C . GLU A 1 97 ? 7.359 -13.597 11.737 1.00 91.88 97 GLU A C 1
ATOM 806 O O . GLU A 1 97 ? 6.651 -13.645 12.748 1.00 91.88 97 GLU A O 1
ATOM 811 N N . ALA A 1 98 ? 7.966 -12.469 11.356 1.00 92.50 98 ALA A N 1
ATOM 812 C CA . ALA A 1 98 ? 7.864 -11.217 12.100 1.00 92.50 98 ALA A CA 1
ATOM 813 C C . ALA A 1 98 ? 6.412 -10.718 12.180 1.00 92.50 98 ALA A C 1
ATOM 815 O O . ALA A 1 98 ? 5.931 -10.341 13.253 1.00 92.50 98 ALA A O 1
ATOM 816 N N . ARG A 1 99 ? 5.677 -10.775 11.063 1.00 90.38 99 ARG A N 1
ATOM 817 C CA . ARG A 1 99 ? 4.260 -10.401 11.010 1.00 90.38 99 ARG A CA 1
ATOM 818 C C . ARG A 1 99 ? 3.409 -11.330 11.875 1.00 90.38 99 ARG A C 1
ATOM 820 O O . ARG A 1 99 ? 2.535 -10.861 12.604 1.00 90.38 99 ARG A O 1
ATOM 827 N N . ALA A 1 100 ? 3.669 -12.636 11.839 1.00 93.19 100 ALA A N 1
ATOM 828 C CA . ALA A 1 100 ? 2.970 -13.605 12.677 1.00 93.19 100 ALA A CA 1
ATOM 829 C C . ALA A 1 100 ? 3.223 -13.351 14.172 1.00 93.19 100 ALA A C 1
ATOM 831 O O . ALA A 1 100 ? 2.279 -13.396 14.967 1.00 93.19 100 ALA A O 1
ATOM 832 N N . ALA A 1 101 ? 4.464 -13.032 14.551 1.00 95.00 101 ALA A N 1
ATOM 833 C CA . ALA A 1 101 ? 4.824 -12.677 15.920 1.00 95.00 101 ALA A CA 1
ATOM 834 C C . ALA A 1 101 ? 4.093 -11.410 16.391 1.00 95.00 101 ALA A C 1
ATOM 836 O O . ALA A 1 101 ? 3.495 -11.421 17.469 1.00 95.00 101 ALA A O 1
ATOM 837 N N . GLN A 1 102 ? 4.051 -10.364 15.560 1.00 93.56 102 GLN A N 1
ATOM 838 C CA . GLN A 1 102 ? 3.311 -9.137 15.863 1.00 93.56 102 GLN A CA 1
ATOM 839 C C . GLN A 1 102 ? 1.814 -9.414 16.066 1.00 93.56 102 GLN A C 1
ATOM 841 O O . GLN A 1 102 ? 1.230 -8.997 17.065 1.00 93.56 102 GLN A O 1
ATOM 846 N N . ILE A 1 103 ? 1.188 -10.177 15.165 1.00 93.38 103 ILE A N 1
ATOM 847 C CA . ILE A 1 103 ? -0.231 -10.549 15.283 1.00 93.38 103 ILE A CA 1
ATOM 848 C C . ILE A 1 103 ? -0.484 -11.336 16.578 1.00 93.38 103 ILE A C 1
ATOM 850 O O . ILE A 1 103 ? -1.509 -11.146 17.241 1.00 93.38 103 ILE A O 1
ATOM 854 N N . ALA A 1 104 ? 0.429 -12.236 16.948 1.00 94.62 104 ALA A N 1
ATOM 855 C CA . ALA A 1 104 ? 0.321 -13.006 18.180 1.00 94.62 104 ALA A CA 1
ATOM 856 C C . ALA A 1 104 ? 0.421 -12.106 19.422 1.00 94.62 104 ALA A C 1
ATOM 858 O O . ALA A 1 104 ? -0.385 -12.257 20.345 1.00 94.62 104 ALA A O 1
ATOM 859 N N . GLU A 1 105 ? 1.349 -11.149 19.435 1.00 94.88 105 GLU A N 1
ATOM 860 C CA . GLU A 1 105 ? 1.490 -10.166 20.511 1.00 94.88 105 GLU A CA 1
ATOM 861 C C . GLU A 1 105 ? 0.243 -9.283 20.636 1.00 94.88 105 GLU A C 1
ATOM 863 O O . GLU A 1 105 ? -0.333 -9.171 21.721 1.00 94.88 105 GLU A O 1
ATOM 868 N N . GLU A 1 106 ? -0.246 -8.726 19.526 1.00 93.50 106 GLU A N 1
ATOM 869 C CA 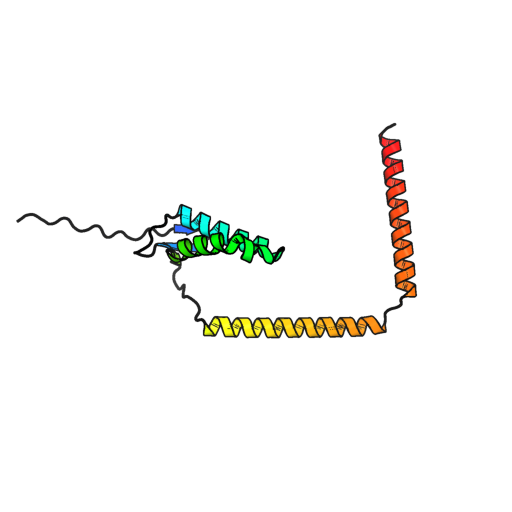. GLU A 1 106 ? -1.463 -7.910 19.492 1.00 93.50 106 GLU A CA 1
ATOM 870 C C . GLU A 1 106 ? -2.684 -8.691 19.989 1.00 93.50 106 GLU A C 1
ATOM 872 O O . GLU A 1 106 ? -3.512 -8.164 20.744 1.00 93.50 106 GLU A O 1
ATOM 877 N N . ARG A 1 107 ? -2.783 -9.976 19.626 1.00 93.62 107 ARG A N 1
ATOM 878 C CA . ARG A 1 107 ? -3.832 -10.870 20.124 1.00 93.62 107 ARG A CA 1
ATOM 879 C C . ARG A 1 107 ? -3.720 -11.062 21.633 1.00 93.62 107 ARG A C 1
ATOM 881 O O . ARG A 1 107 ? -4.726 -10.926 22.326 1.00 93.62 107 ARG A O 1
ATOM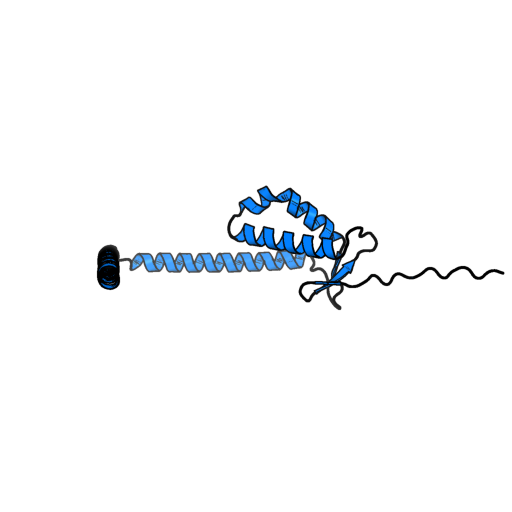 888 N N . GLN A 1 108 ? -2.527 -11.328 22.162 1.00 92.69 108 GLN A N 1
ATOM 889 C CA . GLN A 1 108 ? -2.326 -11.458 23.609 1.00 92.69 108 GLN A CA 1
ATOM 890 C C . GLN A 1 108 ? -2.633 -10.156 24.356 1.00 92.69 108 GLN A C 1
ATOM 892 O O . GLN A 1 108 ? -3.250 -10.188 25.421 1.00 92.69 108 GLN A O 1
ATOM 897 N N . ALA A 1 109 ? -2.230 -9.008 23.810 1.00 91.62 109 ALA A N 1
ATOM 898 C CA . ALA A 1 109 ? -2.551 -7.701 24.371 1.00 91.62 109 ALA A CA 1
ATOM 899 C C . ALA A 1 109 ? -4.069 -7.463 24.385 1.00 91.6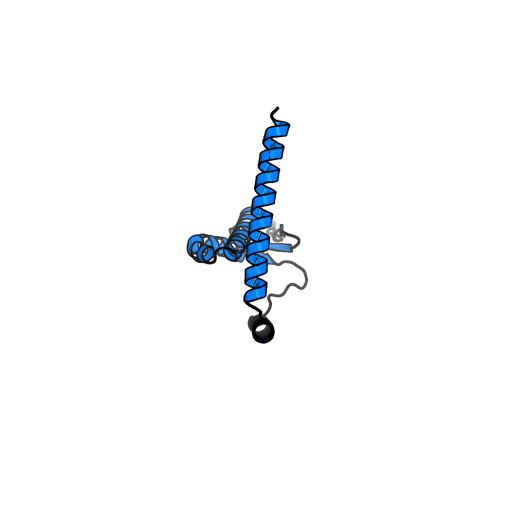2 109 ALA A C 1
ATOM 901 O O . ALA A 1 109 ? -4.616 -6.967 25.371 1.00 91.62 109 ALA A O 1
ATOM 902 N N . ARG A 1 110 ? -4.776 -7.866 23.321 1.00 89.81 110 ARG A N 1
ATOM 903 C CA . ARG A 1 110 ? -6.240 -7.810 23.264 1.00 89.81 110 ARG A CA 1
ATOM 904 C C . ARG A 1 110 ? -6.892 -8.691 24.327 1.00 89.81 110 ARG A C 1
ATOM 906 O O . ARG A 1 110 ? -7.803 -8.208 24.989 1.00 89.81 110 ARG A O 1
ATOM 913 N N . GLU A 1 111 ? -6.444 -9.933 24.509 1.00 91.25 111 GLU A N 1
ATOM 914 C CA . GLU A 1 111 ? -6.998 -10.819 25.545 1.00 91.25 111 GLU A CA 1
ATOM 915 C C . GLU A 1 111 ? -6.780 -10.258 26.956 1.00 91.25 111 GLU A C 1
ATOM 917 O O . GLU A 1 111 ? -7.705 -10.281 27.762 1.00 91.25 111 GLU A O 1
ATOM 922 N N . ARG A 1 112 ? -5.611 -9.666 27.240 1.00 90.62 112 ARG A N 1
ATOM 923 C CA . ARG A 1 112 ? -5.364 -8.988 28.526 1.00 90.62 112 ARG A CA 1
ATOM 924 C C . ARG A 1 112 ? -6.330 -7.825 28.753 1.00 90.62 112 ARG A C 1
ATOM 926 O O . ARG A 1 112 ? -6.954 -7.758 29.802 1.00 90.62 112 ARG A O 1
ATOM 933 N N . ARG A 1 113 ? -6.532 -6.967 27.745 1.00 88.62 113 ARG A N 1
ATOM 934 C CA . ARG A 1 113 ? -7.479 -5.839 27.833 1.00 88.62 113 ARG A CA 1
ATOM 935 C C . ARG A 1 113 ? -8.930 -6.268 28.055 1.00 88.62 113 ARG A C 1
ATOM 937 O O . ARG A 1 113 ? -9.691 -5.495 28.620 1.00 88.62 113 ARG A O 1
ATOM 944 N N . LYS A 1 114 ? -9.330 -7.472 27.624 1.00 89.06 114 LYS A N 1
ATOM 945 C CA . LYS A 1 114 ? -10.685 -7.983 27.894 1.00 89.06 114 LYS A CA 1
ATOM 946 C C . LYS A 1 114 ? -10.929 -8.234 29.380 1.00 89.06 114 LYS A C 1
ATOM 948 O O . LYS A 1 114 ? -12.068 -8.101 29.806 1.00 89.06 114 LYS A O 1
ATOM 953 N N . ALA A 1 115 ? -9.902 -8.615 30.142 1.00 87.75 115 ALA A N 1
ATOM 954 C CA . ALA A 1 115 ? -10.052 -8.897 31.569 1.00 87.75 115 ALA A CA 1
ATOM 955 C C . ALA A 1 115 ? -10.452 -7.644 32.363 1.00 87.75 115 ALA A C 1
ATOM 957 O O . ALA A 1 115 ? -11.247 -7.739 33.292 1.00 87.75 115 ALA A O 1
ATOM 958 N N . ASP A 1 116 ? -9.959 -6.481 31.936 1.00 87.44 116 ASP A N 1
ATOM 959 C CA . ASP A 1 116 ? -10.209 -5.189 32.579 1.00 87.44 116 ASP A CA 1
ATOM 960 C C . ASP A 1 116 ? -11.357 -4.404 31.915 1.00 87.44 116 ASP A C 1
ATOM 962 O O . ASP A 1 116 ? -11.573 -3.229 32.214 1.00 87.44 116 ASP A O 1
ATOM 966 N N . TYR A 1 117 ? -12.078 -5.018 30.971 1.00 90.06 117 TYR A N 1
ATOM 967 C CA . TYR A 1 117 ? -13.147 -4.346 30.240 1.00 90.06 117 TYR A CA 1
ATOM 968 C C . TYR A 1 117 ? -14.395 -4.179 31.115 1.00 90.06 117 TYR A C 1
ATOM 970 O O . TYR A 1 117 ? -15.066 -5.157 31.446 1.00 90.06 117 TYR A O 1
ATOM 978 N N . ASP A 1 118 ? -14.734 -2.929 31.433 1.00 93.06 118 ASP A N 1
ATOM 979 C CA . ASP A 1 118 ? -15.979 -2.564 32.107 1.00 93.06 118 ASP A CA 1
ATOM 980 C C . ASP A 1 118 ? -17.033 -2.098 31.078 1.00 93.06 118 ASP A C 1
ATOM 982 O O . ASP A 1 118 ? -16.949 -0.975 30.564 1.00 93.06 118 ASP A O 1
ATOM 986 N N . PRO A 1 119 ? -18.051 -2.927 30.772 1.00 92.50 119 PRO A N 1
ATOM 987 C CA . PRO A 1 119 ? -19.099 -2.559 29.826 1.00 92.50 119 PRO A CA 1
ATOM 988 C C . PRO A 1 119 ? -19.959 -1.381 30.306 1.00 92.50 119 PRO A C 1
ATOM 990 O O . PRO A 1 119 ? -20.503 -0.658 29.474 1.00 92.50 119 PRO A O 1
ATOM 993 N N . GLY A 1 120 ? -20.098 -1.171 31.619 1.00 95.00 120 GLY A N 1
ATOM 994 C CA . GLY A 1 120 ? -20.883 -0.068 32.174 1.00 95.00 120 GLY A CA 1
ATOM 995 C C . GLY A 1 120 ? -20.195 1.280 31.972 1.00 95.00 120 GLY A C 1
ATOM 996 O O . GLY A 1 120 ? -20.850 2.268 31.621 1.00 95.00 120 GLY A O 1
ATOM 997 N N . LEU A 1 121 ? -18.868 1.307 32.124 1.00 93.75 121 LEU A N 1
ATOM 998 C CA . LEU A 1 121 ? -18.056 2.484 31.826 1.00 93.75 121 LEU A CA 1
ATOM 999 C C . LEU A 1 121 ? -18.107 2.829 30.334 1.00 93.75 121 LEU A C 1
ATOM 1001 O O . LEU A 1 121 ? -18.345 3.987 29.990 1.00 93.75 121 LEU A O 1
ATOM 1005 N N . GLU A 1 122 ? -17.939 1.839 29.453 1.00 94.62 122 GLU A N 1
ATOM 1006 C CA . GLU A 1 122 ? -17.990 2.072 28.005 1.00 94.62 122 GLU A CA 1
ATOM 1007 C C . GLU A 1 122 ? -19.383 2.546 27.567 1.00 94.62 122 GLU A C 1
ATOM 1009 O O . GLU A 1 122 ? -19.496 3.519 26.826 1.00 94.62 122 GLU A O 1
ATOM 1014 N N . GLN A 1 123 ? -20.457 1.954 28.097 1.00 96.56 123 GLN A N 1
ATOM 1015 C CA . GLN A 1 123 ? -21.815 2.416 27.808 1.00 96.56 123 GLN A CA 1
ATOM 1016 C C . GLN A 1 123 ? -22.044 3.862 28.272 1.00 96.56 123 GLN A C 1
ATOM 1018 O O . GLN A 1 123 ? -22.628 4.660 27.541 1.00 96.56 123 GLN A O 1
ATOM 1023 N N . SER A 1 124 ? -21.564 4.219 29.465 1.00 97.19 124 SER A N 1
ATOM 1024 C CA . SER A 1 124 ? -21.665 5.590 29.984 1.00 97.19 124 SER A CA 1
ATOM 1025 C C . SER A 1 124 ? -20.886 6.577 29.114 1.00 97.19 124 SER A C 1
ATOM 1027 O O . SER A 1 124 ? -21.366 7.672 28.824 1.00 97.19 124 SER A O 1
ATOM 1029 N N . ARG A 1 125 ? -19.700 6.173 28.646 1.00 96.88 125 ARG A N 1
ATOM 1030 C CA . ARG A 1 125 ? -18.873 6.956 27.727 1.00 96.88 125 ARG A CA 1
ATOM 1031 C C . ARG A 1 125 ? -19.563 7.175 26.381 1.00 96.88 125 ARG A C 1
ATOM 1033 O O . ARG A 1 125 ? -19.514 8.286 25.866 1.00 96.88 125 ARG A O 1
ATOM 1040 N N . LEU A 1 126 ? -20.217 6.154 25.826 1.00 97.19 126 LEU A N 1
ATOM 1041 C CA . LEU A 1 126 ? -20.972 6.277 24.575 1.00 97.19 126 LEU A CA 1
ATOM 1042 C C . LEU A 1 126 ? -22.134 7.265 24.706 1.00 97.19 126 LEU A C 1
ATOM 1044 O O . LEU A 1 126 ? -22.299 8.118 23.839 1.00 97.19 126 LEU A O 1
ATOM 1048 N N . VAL A 1 127 ? -22.889 7.204 25.807 1.00 97.69 127 VAL A N 1
ATOM 1049 C CA . VAL A 1 127 ? -23.966 8.170 26.087 1.00 97.69 127 VAL A CA 1
ATOM 1050 C C . VAL A 1 127 ? -23.411 9.589 26.204 1.00 97.69 127 VAL A C 1
ATOM 1052 O O . VAL A 1 127 ? -23.992 10.522 25.655 1.00 97.69 127 VAL A O 1
ATOM 1055 N N . LEU A 1 128 ? -22.275 9.769 26.885 1.00 97.81 128 LEU A N 1
ATOM 1056 C CA . LEU A 1 128 ? -21.636 11.080 26.988 1.00 97.81 128 LEU A CA 1
ATOM 1057 C C . LEU A 1 128 ? -21.232 11.621 25.608 1.00 97.81 128 LEU A C 1
ATOM 1059 O O . LEU A 1 128 ? -21.550 12.764 25.297 1.00 97.81 128 LEU A O 1
ATOM 1063 N N . LEU A 1 129 ? -20.594 10.795 24.774 1.00 97.88 129 LEU A N 1
ATOM 1064 C CA . LEU A 1 129 ? -20.201 11.173 23.412 1.00 97.88 129 LEU A CA 1
ATOM 1065 C C . LEU A 1 129 ? -21.407 11.549 22.543 1.00 97.88 129 LEU A C 1
ATOM 1067 O O . LEU A 1 129 ? -21.332 12.489 21.755 1.00 97.88 129 LEU A O 1
ATOM 1071 N N . GLU A 1 130 ? -22.525 10.836 22.688 1.00 97.75 130 GLU A N 1
ATOM 1072 C CA . GLU A 1 130 ? -23.768 11.168 21.995 1.00 97.75 130 GLU A CA 1
ATOM 1073 C C . GLU A 1 130 ? -24.290 12.547 22.423 1.00 97.75 130 GLU A C 1
ATOM 1075 O O . GLU A 1 130 ? -24.585 13.385 21.571 1.00 97.75 130 GLU A O 1
ATOM 1080 N N . LEU A 1 131 ? -24.345 12.820 23.731 1.00 97.62 131 LEU A N 1
ATOM 1081 C CA . LEU A 1 131 ? -24.776 14.117 24.261 1.00 97.62 131 LEU A CA 1
ATOM 1082 C C . LEU A 1 131 ? -23.857 15.263 23.815 1.00 97.62 131 LEU A C 1
ATOM 1084 O O . LEU A 1 131 ? -24.345 16.329 23.440 1.00 97.62 131 LEU A O 1
ATOM 1088 N N . GLU A 1 132 ? -22.541 15.047 23.825 1.00 97.56 132 GLU A N 1
ATOM 1089 C CA . GLU A 1 132 ? -21.559 16.015 23.323 1.00 97.56 132 GLU A CA 1
ATOM 1090 C C . GLU A 1 132 ? -21.765 16.300 21.830 1.00 97.56 132 GLU A C 1
ATOM 1092 O O . GLU A 1 132 ? -21.734 17.461 21.415 1.00 97.56 132 GLU A O 1
ATOM 1097 N N . GLY A 1 133 ? -22.039 15.267 21.029 1.00 96.81 133 GLY A N 1
ATOM 1098 C CA . GLY A 1 133 ? -22.349 15.404 19.606 1.00 96.81 133 GLY A CA 1
ATOM 1099 C C . GLY A 1 133 ? -23.621 16.214 19.351 1.00 96.81 133 GLY A C 1
ATOM 1100 O O . GLY A 1 133 ? -23.611 17.131 18.525 1.00 96.81 133 GLY A O 1
ATOM 1101 N N . TRP A 1 134 ? -24.696 15.932 20.093 1.00 96.56 134 TRP A N 1
ATOM 1102 C CA . TRP A 1 134 ? -25.937 16.709 20.021 1.00 96.56 134 TRP A CA 1
ATOM 1103 C C . TRP A 1 134 ? -25.707 18.177 20.368 1.00 96.56 134 TRP A C 1
ATOM 1105 O O . TRP A 1 134 ? -26.132 19.061 19.624 1.00 96.56 134 TRP A O 1
ATOM 1115 N N . LEU A 1 135 ? -24.982 18.442 21.455 1.00 96.56 135 LEU A N 1
ATOM 1116 C CA . LEU A 1 135 ? -24.681 19.803 21.880 1.00 96.56 135 LEU A CA 1
ATOM 1117 C C . LEU A 1 135 ? -23.848 20.556 20.835 1.00 96.56 135 LEU A C 1
ATOM 1119 O O . LEU A 1 135 ? -24.152 21.709 20.531 1.00 96.56 135 LEU A O 1
ATOM 1123 N N . ALA A 1 136 ? -22.824 19.916 20.268 1.00 96.38 136 ALA A N 1
ATOM 1124 C CA . ALA A 1 136 ? -21.995 20.515 19.226 1.00 96.38 136 ALA A CA 1
ATOM 1125 C C . ALA A 1 136 ? -22.821 20.868 17.979 1.00 96.38 136 ALA A C 1
ATOM 1127 O O . ALA A 1 136 ? -22.673 21.956 17.419 1.00 96.38 136 ALA A O 1
ATOM 1128 N N . MET A 1 137 ? -23.736 19.983 17.574 1.00 95.06 137 MET A N 1
ATOM 1129 C CA . MET A 1 137 ? -24.639 20.242 16.455 1.00 95.06 137 MET A CA 1
ATOM 1130 C C . MET A 1 137 ? -25.591 21.411 16.745 1.00 95.06 137 MET A C 1
ATOM 1132 O O . MET A 1 137 ? -25.744 22.293 15.900 1.00 95.06 137 MET A O 1
ATOM 1136 N N . GLU A 1 138 ? -26.207 21.455 17.928 1.00 93.75 138 GLU A N 1
ATOM 1137 C CA . GLU A 1 138 ? -27.088 22.565 18.314 1.00 93.75 138 GLU A CA 1
ATOM 1138 C C . GLU A 1 138 ? -26.342 23.904 18.363 1.00 93.75 138 GLU A C 1
ATOM 1140 O O . GLU A 1 138 ? -26.871 24.927 17.923 1.00 93.75 138 GLU A O 1
ATOM 1145 N N . GLN A 1 139 ? -25.109 23.917 18.877 1.00 93.56 139 GLN A N 1
ATOM 1146 C CA . GLN A 1 139 ? -24.269 25.116 18.904 1.00 93.56 139 GLN A CA 1
ATOM 1147 C C . GLN A 1 139 ? -23.939 25.603 17.493 1.00 93.56 139 GLN A C 1
ATOM 1149 O O . GLN A 1 139 ? -24.065 26.798 17.225 1.00 93.56 139 GLN A O 1
ATOM 1154 N N . PHE A 1 140 ? -23.590 24.688 16.587 1.00 92.94 140 PHE A N 1
ATOM 1155 C CA . PHE A 1 140 ? -23.327 25.011 15.187 1.00 92.94 140 PHE A CA 1
ATOM 1156 C C . PHE A 1 140 ? -24.560 25.614 14.497 1.00 92.94 140 PHE A C 1
ATOM 1158 O O . PHE A 1 140 ? -24.465 26.657 13.853 1.00 92.94 140 PHE A O 1
ATOM 1165 N N . GLN A 1 141 ? -25.740 25.015 14.686 1.00 88.81 141 GLN A N 1
ATOM 1166 C CA . GLN A 1 141 ? -26.994 25.529 14.124 1.00 88.81 141 GLN A CA 1
ATOM 1167 C C . GLN A 1 141 ? -27.346 26.920 14.666 1.00 88.81 141 GLN A C 1
ATOM 1169 O O . GLN A 1 141 ? -27.776 27.790 13.910 1.00 88.81 141 GLN A O 1
ATOM 1174 N N . ARG A 1 142 ? -27.146 27.153 15.969 1.00 85.50 142 ARG A N 1
ATOM 1175 C CA . ARG A 1 142 ? -27.380 28.469 16.580 1.00 85.50 142 ARG A CA 1
ATOM 1176 C C . ARG A 1 142 ? -26.413 29.529 16.068 1.00 85.50 142 ARG A C 1
ATOM 1178 O O . ARG A 1 142 ? -26.850 30.647 15.835 1.00 85.50 142 ARG A O 1
ATOM 1185 N N . GLN A 1 143 ? -25.133 29.200 15.902 1.00 84.69 143 GLN A N 1
ATOM 1186 C CA . GLN A 1 143 ? -24.154 30.130 15.333 1.00 84.69 143 GLN A CA 1
ATOM 1187 C C . GLN A 1 143 ? -24.505 30.494 13.889 1.00 84.69 143 GLN A C 1
ATOM 1189 O O . GLN A 1 143 ? -24.546 31.677 13.576 1.00 84.69 143 GLN A O 1
ATOM 1194 N N . GLY A 1 144 ? -24.883 29.517 13.057 1.00 80.81 144 GLY A N 1
ATOM 1195 C CA . GLY A 1 144 ? -25.341 29.788 11.690 1.00 80.81 144 GLY A CA 1
ATOM 1196 C C . GLY A 1 144 ? -26.551 30.728 11.630 1.00 80.81 144 GLY A C 1
ATOM 1197 O O . GLY A 1 144 ? -26.584 31.632 10.807 1.00 80.81 144 GLY A O 1
ATOM 1198 N N . LEU A 1 145 ? -27.509 30.581 12.551 1.00 71.31 145 LEU A N 1
ATOM 1199 C CA . LEU A 1 145 ? -28.666 31.483 12.643 1.00 71.31 145 LEU A CA 1
ATOM 1200 C C . LEU A 1 145 ? -28.304 32.906 13.099 1.00 71.31 145 LEU A C 1
ATOM 1202 O O . LEU A 1 145 ? -29.008 33.839 12.732 1.00 71.31 145 LEU A O 1
ATOM 1206 N N . VAL A 1 146 ? -27.257 33.072 13.913 1.00 74.00 146 VAL A N 1
ATOM 1207 C CA . VAL A 1 146 ? -26.769 34.390 14.361 1.00 74.00 146 VAL A CA 1
ATOM 1208 C C . VAL A 1 146 ? -25.945 35.073 13.269 1.00 74.00 146 VAL A C 1
ATOM 1210 O O . VAL A 1 146 ? -26.045 36.284 13.114 1.00 74.00 146 VAL A O 1
ATOM 1213 N N . ASP A 1 147 ? -25.164 34.313 12.502 1.00 68.44 147 ASP A N 1
ATOM 1214 C CA . ASP A 1 147 ? -24.332 34.847 11.419 1.00 68.44 147 ASP A CA 1
ATOM 1215 C C . ASP A 1 147 ? -25.156 35.260 10.177 1.00 68.44 147 ASP A C 1
ATOM 1217 O O . ASP A 1 147 ? -24.691 36.059 9.363 1.00 68.44 147 ASP A O 1
ATOM 1221 N N . GLU A 1 148 ? -26.378 34.736 10.021 1.00 61.28 148 GLU A N 1
ATOM 1222 C CA . GLU A 1 148 ? -27.312 35.074 8.933 1.00 61.28 148 GLU A CA 1
ATOM 1223 C C . GLU A 1 148 ? -28.241 36.275 9.234 1.00 61.28 148 GLU A C 1
ATOM 1225 O O . GLU A 1 148 ? -28.947 36.733 8.329 1.00 61.28 148 GLU A O 1
ATOM 1230 N N . THR A 1 149 ? -28.247 36.800 10.467 1.00 51.94 149 THR A N 1
ATOM 1231 C CA . THR A 1 149 ? -29.050 37.971 10.899 1.00 51.94 149 THR A CA 1
ATOM 1232 C C . THR A 1 149 ? -28.218 39.227 11.091 1.00 51.94 149 THR A C 1
ATOM 1234 O O . THR A 1 149 ? -28.683 40.306 10.655 1.00 51.94 149 THR A O 1
#

Radius of gyration: 29.62 Å; chains: 1; bounding box: 69×56×86 Å